Protein AF-A0A8B6ECF1-F1 (afdb_monomer_lite)

Secondary structure (DSSP, 8-state):
--S---HHHHHHHHHTT-GGG---------PEEEETTEEE---TTHHHHHHTS---TTHHHHHHHHHHHHHHH---------SGGG-

Radius of gyration: 16.1 Å; chains: 1; bounding box: 32×32×44 Å

InterPro domains:
  IPR001619 Sec1-like protein [PF00995] (13-86)
  IPR027482 Sec1-like, domain 2 [G3DSA:3.40.50.1910] (31-87)
  IPR036045 Sec1-like superfamily [SSF56815] (3-85)
  IPR043154 Sec1-like, domain 1 [G3DSA:3.40.50.2060] (1-29)

Foldseek 3Di:
DPQDDDVVVCVVCVVVVNNVVDDDDHHNQAFDDPDPPDTDSPPPCCCCCVPPVVNPVCLVSPVVNVVVCCVVPNDDPDQDDDDDSRD

pLDDT: mean 91.85, std 4.46, range [75.19, 97.38]

Structure (mmCIF, N/CA/C/O backbone):
data_AF-A0A8B6ECF1-F1
#
_entry.id   AF-A0A8B6ECF1-F1
#
loop_
_atom_site.group_PDB
_atom_site.id
_atom_site.type_symbol
_atom_site.label_atom_id
_atom_site.label_alt_id
_atom_site.label_comp_id
_atom_site.label_asym_id
_atom_site.label_entity_id
_atom_site.label_seq_id
_atom_site.pdbx_PDB_ins_code
_atom_site.Cartn_x
_atom_site.Cartn_y
_atom_site.Cartn_z
_atom_site.occupancy
_atom_site.B_iso_or_equiv
_atom_site.auth_seq_id
_atom_site.auth_comp_id
_atom_site.auth_asym_id
_atom_site.auth_atom_id
_atom_site.pdbx_PDB_model_num
ATOM 1 N N . MET A 1 1 ? -8.475 -4.957 9.945 1.00 81.88 1 MET A N 1
ATOM 2 C CA . MET A 1 1 ? -7.970 -3.685 9.397 1.00 81.88 1 MET A CA 1
ATOM 3 C C . MET A 1 1 ? -7.327 -3.946 8.050 1.00 81.88 1 MET A C 1
ATOM 5 O O . MET A 1 1 ? -6.705 -4.992 7.881 1.00 81.88 1 MET A O 1
ATOM 9 N N . VAL A 1 2 ? -7.518 -3.022 7.110 1.00 83.88 2 VAL A N 1
ATOM 10 C CA . VAL A 1 2 ? -7.016 -3.101 5.733 1.00 83.88 2 VAL A CA 1
ATOM 11 C C . VAL A 1 2 ? -6.169 -1.852 5.471 1.00 83.88 2 VAL A C 1
ATOM 13 O O . VAL A 1 2 ? -6.638 -0.761 5.791 1.00 83.88 2 VAL A O 1
ATOM 16 N N . PRO A 1 3 ? -4.949 -1.964 4.920 1.00 81.50 3 PRO A N 1
ATOM 17 C CA . PRO A 1 3 ? -4.217 -3.198 4.616 1.00 81.50 3 PRO A CA 1
ATOM 18 C C . PRO A 1 3 ? -3.443 -3.760 5.828 1.00 81.50 3 PRO A C 1
ATOM 20 O O . PRO A 1 3 ? -2.968 -4.891 5.803 1.00 81.50 3 PRO A O 1
ATOM 23 N N . ARG A 1 4 ? -3.284 -2.968 6.896 1.00 86.50 4 ARG A N 1
ATOM 24 C CA . ARG A 1 4 ? -2.496 -3.309 8.091 1.00 86.50 4 ARG A CA 1
ATOM 25 C C .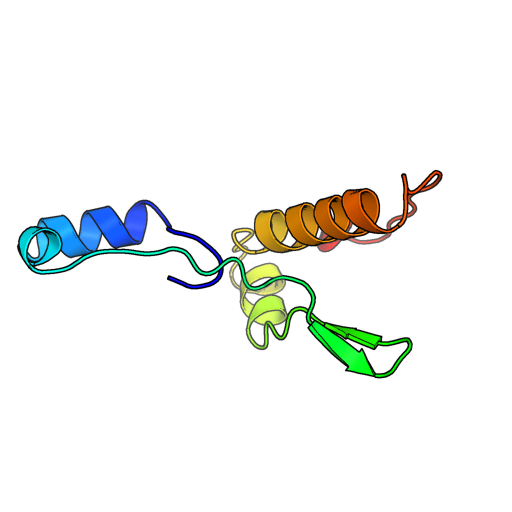 ARG A 1 4 ? -3.116 -2.724 9.352 1.00 86.50 4 ARG A C 1
ATOM 27 O O . ARG A 1 4 ? -3.940 -1.812 9.266 1.00 86.50 4 ARG A O 1
ATOM 34 N N . LYS A 1 5 ? -2.707 -3.215 10.518 1.00 88.19 5 LYS A N 1
ATOM 35 C CA . LYS A 1 5 ? -2.997 -2.566 11.794 1.00 88.19 5 LYS A CA 1
ATOM 36 C C . LYS A 1 5 ? -2.160 -1.305 11.913 1.00 88.19 5 LYS A C 1
ATOM 38 O O . LYS A 1 5 ? -0.990 -1.262 11.529 1.00 88.19 5 LYS A O 1
ATOM 43 N N . LEU A 1 6 ? -2.788 -0.277 12.457 1.00 89.25 6 LEU A N 1
ATOM 44 C CA . LEU A 1 6 ? -2.119 0.943 12.864 1.00 89.25 6 LEU A CA 1
ATOM 45 C C . LEU A 1 6 ? -2.228 1.033 14.378 1.00 89.25 6 LEU A C 1
ATOM 47 O O . LEU A 1 6 ? -3.322 0.890 14.922 1.00 89.25 6 LEU A O 1
ATOM 51 N N . HIS A 1 7 ? -1.105 1.308 15.036 1.00 91.19 7 HIS A N 1
ATOM 52 C CA . HIS A 1 7 ? -1.047 1.392 16.494 1.00 91.19 7 HIS A CA 1
ATOM 53 C C . HIS A 1 7 ? -2.038 2.423 17.055 1.00 91.19 7 HIS A C 1
ATOM 55 O O . HIS A 1 7 ? -2.697 2.172 18.055 1.00 91.19 7 HIS A O 1
ATOM 61 N N . VAL A 1 8 ? -2.234 3.542 16.346 1.00 92.62 8 VAL A N 1
ATOM 62 C CA . VAL A 1 8 ? -3.225 4.563 16.720 1.00 92.62 8 VAL A CA 1
ATOM 63 C C . VAL A 1 8 ? -4.645 3.999 16.829 1.00 92.62 8 VAL A C 1
ATOM 65 O O . VAL A 1 8 ? -5.399 4.403 17.706 1.00 92.62 8 VAL A O 1
ATOM 68 N N . CYS A 1 9 ? -5.018 3.035 15.985 1.00 92.56 9 CYS A N 1
ATOM 69 C CA . CYS A 1 9 ? -6.342 2.428 16.057 1.00 92.56 9 CYS A CA 1
ATOM 70 C C . CYS A 1 9 ? -6.473 1.511 17.274 1.00 92.56 9 CYS A C 1
ATOM 72 O O . CYS A 1 9 ? -7.524 1.511 17.904 1.00 92.56 9 CYS A O 1
ATOM 74 N N . GLU A 1 10 ? -5.418 0.778 17.635 1.00 93.69 10 GLU A N 1
ATOM 75 C CA . GLU A 1 10 ? -5.395 -0.024 18.866 1.00 93.69 10 GLU A CA 1
ATOM 76 C C . GLU A 1 10 ? -5.507 0.873 20.104 1.00 93.69 10 GLU A C 1
ATOM 78 O O . GLU A 1 10 ? -6.345 0.608 20.960 1.00 93.69 10 GLU A O 1
ATOM 83 N N . MET A 1 11 ? -4.761 1.984 20.145 1.00 95.94 11 MET A N 1
ATOM 84 C CA . MET A 1 11 ? -4.839 2.965 21.235 1.00 95.94 11 MET A CA 1
ATOM 85 C C . MET A 1 11 ? -6.249 3.539 21.407 1.00 95.94 11 MET A C 1
ATOM 87 O O . MET A 1 11 ? -6.725 3.676 22.529 1.00 95.94 11 MET A O 1
ATOM 91 N N . ILE A 1 12 ? -6.932 3.868 20.305 1.00 96.69 12 ILE A N 1
ATOM 92 C CA . ILE A 1 12 ? -8.310 4.378 20.355 1.00 96.69 12 ILE A CA 1
ATOM 93 C C . ILE A 1 12 ? -9.258 3.299 20.892 1.00 96.69 12 ILE A C 1
ATOM 95 O O . ILE A 1 12 ? -10.076 3.576 21.760 1.00 96.69 12 ILE A O 1
ATOM 99 N N . LEU A 1 13 ? -9.142 2.059 20.414 1.00 95.81 13 LEU A N 1
ATOM 100 C CA . LEU A 1 13 ? -10.006 0.957 20.851 1.00 95.81 13 LEU A CA 1
ATOM 101 C C . LEU A 1 13 ? -9.798 0.603 22.330 1.00 95.81 13 LEU A C 1
ATOM 103 O O . LEU A 1 13 ? -10.748 0.214 23.012 1.00 95.81 13 LEU A O 1
ATOM 107 N N . GLU A 1 14 ? -8.567 0.736 22.822 1.00 96.44 14 GLU A N 1
ATOM 108 C CA . GLU A 1 14 ? -8.233 0.581 24.236 1.00 96.44 14 GLU A CA 1
ATOM 109 C C . GLU A 1 14 ? -8.796 1.732 25.077 1.00 96.44 14 GLU A C 1
ATOM 111 O O . GLU A 1 14 ? -9.443 1.474 26.090 1.00 96.44 14 GLU A O 1
ATOM 116 N N . HIS A 1 15 ? -8.634 2.980 24.625 1.00 97.38 15 HIS A N 1
ATOM 117 C CA . HIS A 1 15 ? -9.177 4.167 25.293 1.00 97.38 15 HIS A CA 1
ATOM 118 C C . HIS A 1 15 ? -10.705 4.117 25.433 1.00 97.38 15 HIS A C 1
ATOM 120 O O . HIS A 1 15 ? -11.241 4.428 26.494 1.00 97.38 15 HIS A O 1
ATOM 126 N N . GLU A 1 16 ? -11.407 3.660 24.394 1.00 97.06 16 GLU A N 1
ATOM 127 C CA . GLU A 1 16 ? -12.865 3.485 24.416 1.00 97.06 16 GLU A CA 1
ATOM 128 C C . GLU A 1 16 ? -13.316 2.225 25.187 1.00 97.06 16 GLU A C 1
ATOM 130 O O . GLU A 1 16 ? -14.509 1.938 25.276 1.00 97.06 16 GLU A O 1
ATOM 135 N N . GLY A 1 17 ? -12.383 1.438 25.738 1.00 96.69 17 GLY A N 1
ATOM 136 C CA . GLY A 1 17 ? -12.676 0.251 26.546 1.00 96.69 17 GLY A CA 1
ATOM 137 C C . GLY A 1 17 ? -13.242 -0.939 25.762 1.00 96.69 17 GLY A C 1
ATOM 138 O O . GLY A 1 17 ? -13.689 -1.917 26.363 1.00 96.69 17 GLY A O 1
ATOM 139 N N . VAL A 1 18 ? -13.226 -0.888 24.426 1.00 96.94 18 VAL A N 1
ATOM 140 C CA . VAL A 1 18 ? -13.828 -1.914 23.555 1.00 96.94 18 VAL A CA 1
ATOM 141 C C . VAL A 1 18 ? -12.834 -2.975 23.075 1.00 96.94 18 VAL A C 1
ATOM 143 O O . VAL A 1 18 ? -13.251 -4.015 22.565 1.00 96.94 18 VAL A O 1
ATOM 146 N N . MET A 1 19 ? -11.528 -2.754 23.261 1.00 94.38 19 MET A N 1
ATOM 147 C CA . MET A 1 19 ? -10.460 -3.635 22.765 1.00 94.38 19 MET A CA 1
ATOM 148 C C . MET A 1 19 ? -10.610 -5.100 23.210 1.00 94.38 19 MET A C 1
ATOM 150 O O . MET A 1 19 ? -10.356 -6.008 22.424 1.00 94.38 19 MET A O 1
ATOM 154 N N . GLY A 1 20 ? -11.079 -5.347 24.438 1.00 95.25 20 GLY A N 1
ATOM 155 C CA . GLY A 1 20 ? -11.277 -6.704 24.967 1.00 95.25 20 GLY A CA 1
ATOM 156 C C . GLY A 1 20 ? -12.460 -7.472 24.362 1.00 95.25 20 GLY A C 1
ATOM 157 O O . GLY A 1 20 ? -12.553 -8.683 24.542 1.00 95.25 20 GLY A O 1
ATOM 158 N N . TYR A 1 21 ? -13.358 -6.792 23.644 1.00 96.44 21 TYR A N 1
ATOM 159 C CA . TYR A 1 21 ? -14.570 -7.387 23.066 1.00 96.44 21 TYR A CA 1
ATOM 160 C C . TYR A 1 21 ? -14.428 -7.736 21.582 1.00 96.44 21 TYR A C 1
ATOM 162 O O . TYR A 1 21 ? -15.352 -8.290 20.986 1.00 96.44 21 TYR A O 1
ATOM 170 N N . ILE A 1 22 ? -13.294 -7.404 20.966 1.00 94.25 22 ILE A N 1
ATOM 171 C CA . ILE A 1 22 ? -13.068 -7.580 19.533 1.00 94.25 22 ILE A CA 1
ATOM 172 C C . ILE A 1 22 ? -11.787 -8.365 19.275 1.00 94.25 22 ILE A C 1
ATOM 174 O O . ILE A 1 22 ? -10.848 -8.361 20.063 1.00 94.25 22 ILE A O 1
ATOM 178 N N . THR A 1 23 ? -11.726 -9.019 18.118 1.00 92.69 23 THR A N 1
ATOM 179 C CA . THR A 1 23 ? -10.483 -9.597 17.602 1.00 92.69 23 THR A CA 1
ATOM 180 C C . THR A 1 23 ? -10.072 -8.832 16.355 1.00 92.69 23 THR A C 1
ATOM 182 O O . THR A 1 23 ? -10.828 -8.752 15.387 1.00 92.69 23 THR A O 1
ATOM 185 N N . ILE A 1 24 ? -8.865 -8.265 16.359 1.00 90.88 24 ILE A N 1
ATOM 186 C CA . ILE A 1 24 ? -8.361 -7.513 15.210 1.00 90.88 24 ILE A CA 1
ATOM 187 C C . ILE A 1 24 ? -7.516 -8.429 14.328 1.00 90.88 24 ILE A C 1
ATOM 189 O O . ILE A 1 24 ? -6.455 -8.917 14.732 1.00 90.88 24 ILE A O 1
ATOM 193 N N . HIS A 1 25 ? -7.942 -8.586 13.081 1.00 90.38 25 HIS A N 1
ATOM 194 C CA . HIS A 1 25 ? -7.164 -9.234 12.029 1.00 90.38 25 HIS A CA 1
ATOM 195 C C . HIS A 1 25 ? -6.636 -8.216 11.024 1.00 90.38 25 HIS A C 1
ATOM 197 O O . HIS A 1 25 ? -7.233 -7.157 10.820 1.00 90.38 25 HIS A O 1
ATOM 203 N N . GLU A 1 26 ? -5.505 -8.534 10.407 1.00 88.44 26 GLU A N 1
ATOM 204 C CA . GLU A 1 26 ? -4.992 -7.812 9.247 1.00 88.44 26 GLU A CA 1
ATOM 205 C C . GLU A 1 26 ? -5.404 -8.542 7.983 1.00 88.44 26 GLU A C 1
ATOM 207 O O . GLU A 1 26 ? -5.235 -9.755 7.884 1.00 88.44 26 GLU A O 1
ATOM 212 N N . LEU A 1 27 ? -5.907 -7.790 7.012 1.00 84.62 27 LEU A N 1
ATOM 213 C CA . LEU A 1 27 ? -6.026 -8.265 5.647 1.00 84.62 27 LEU A CA 1
ATOM 214 C C . LEU A 1 27 ? -5.038 -7.461 4.818 1.00 84.62 27 LEU A C 1
ATOM 216 O O . LEU A 1 27 ? -5.276 -6.283 4.554 1.00 84.62 27 LEU A O 1
ATOM 220 N N . GLN A 1 28 ? -3.941 -8.109 4.432 1.00 79.06 28 GLN A N 1
ATOM 221 C CA . GLN A 1 28 ? -2.922 -7.524 3.567 1.00 79.06 28 GLN A CA 1
ATOM 222 C C . GLN A 1 28 ? -3.473 -7.434 2.146 1.00 79.06 28 GLN A C 1
ATOM 224 O O . GLN A 1 28 ? -3.229 -8.297 1.310 1.00 79.06 28 GLN A O 1
ATOM 229 N N . MET A 1 29 ? -4.287 -6.406 1.913 1.00 77.75 29 MET A N 1
ATOM 230 C CA . MET A 1 29 ? -4.761 -6.062 0.584 1.00 77.75 29 MET A CA 1
ATOM 231 C C . MET A 1 29 ? -3.595 -5.434 -0.168 1.00 77.75 29 MET A C 1
ATOM 233 O O . MET A 1 29 ? -3.135 -4.340 0.163 1.00 77.75 29 MET A O 1
ATOM 237 N N . ASP A 1 30 ? 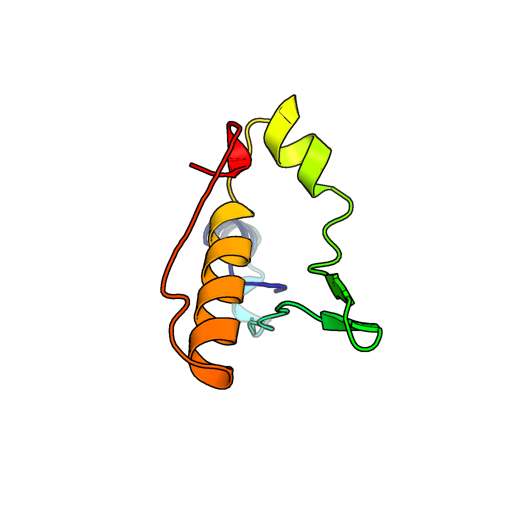-3.079 -6.218 -1.101 1.00 84.25 30 ASP A N 1
ATOM 238 C CA . ASP A 1 30 ? -1.955 -5.873 -1.948 1.00 84.25 30 ASP A CA 1
ATOM 239 C C . ASP A 1 30 ? -2.440 -5.404 -3.333 1.00 84.25 30 ASP A C 1
ATOM 241 O O . ASP A 1 30 ? -3.633 -5.170 -3.524 1.00 84.25 30 ASP A O 1
ATOM 245 N N . LEU A 1 31 ? -1.529 -5.268 -4.298 1.00 91.38 31 LEU A N 1
ATOM 246 C CA . LEU A 1 31 ? -1.841 -5.031 -5.701 1.00 91.38 31 LEU A CA 1
ATOM 247 C C . LEU A 1 31 ? -2.848 -6.070 -6.203 1.00 91.38 31 LEU A C 1
ATOM 249 O O . LE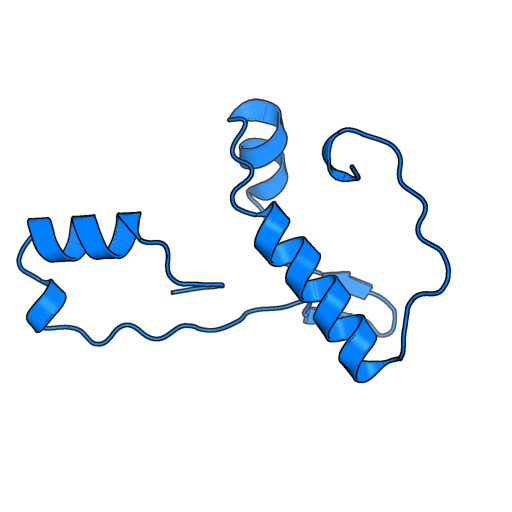U A 1 31 ? -2.573 -7.272 -6.222 1.00 91.38 31 LEU A O 1
ATOM 253 N N . ILE A 1 32 ? -4.009 -5.587 -6.632 1.00 91.94 32 ILE A N 1
ATOM 254 C CA . ILE A 1 32 ? -5.054 -6.393 -7.249 1.00 91.94 32 ILE A CA 1
ATOM 255 C C . ILE A 1 32 ? -4.966 -6.290 -8.777 1.00 91.94 32 ILE A C 1
ATOM 257 O O . ILE A 1 32 ? -4.716 -5.200 -9.302 1.00 91.94 32 ILE A O 1
ATOM 261 N N . PRO A 1 33 ? -5.177 -7.393 -9.512 1.00 93.19 33 PRO A N 1
ATOM 262 C CA . PRO A 1 33 ? -5.252 -7.354 -10.964 1.00 93.19 33 PRO A CA 1
ATOM 263 C C . PRO A 1 33 ? -6.603 -6.792 -11.413 1.00 93.19 33 PRO A C 1
ATOM 265 O O . PRO A 1 33 ? -7.649 -7.366 -11.114 1.00 93.19 33 PRO A O 1
ATOM 268 N N . LEU A 1 34 ? -6.574 -5.673 -12.137 1.00 95.69 34 LEU A N 1
ATOM 269 C CA . LEU A 1 34 ? -7.750 -5.105 -12.808 1.00 95.69 34 LEU A CA 1
ATOM 270 C C . LEU A 1 34 ? -7.899 -5.650 -14.232 1.00 95.69 34 LEU A C 1
ATOM 272 O O . LEU A 1 34 ? -9.013 -5.851 -14.707 1.00 95.69 34 LEU A O 1
ATOM 276 N N . ASP A 1 35 ? -6.769 -5.909 -14.888 1.00 97.12 35 ASP A N 1
ATOM 277 C CA . ASP A 1 35 ? -6.667 -6.569 -16.189 1.00 97.12 35 ASP A CA 1
ATOM 278 C C . ASP A 1 35 ? -5.360 -7.385 -16.230 1.00 97.12 35 ASP A C 1
ATOM 280 O O . ASP A 1 35 ? -4.616 -7.447 -15.247 1.00 97.12 35 ASP A O 1
ATOM 284 N N . ARG A 1 36 ? -5.061 -8.024 -17.362 1.00 93.38 36 ARG A N 1
ATOM 285 C CA . ARG A 1 36 ? -3.880 -8.877 -17.564 1.00 93.38 36 ARG A CA 1
ATOM 286 C C . ARG A 1 36 ? -2.554 -8.149 -17.348 1.00 93.38 36 ARG A C 1
ATOM 288 O O . ARG A 1 36 ? -1.573 -8.788 -16.981 1.00 93.38 36 ARG A O 1
ATOM 295 N N . ASP A 1 37 ? -2.525 -6.849 -17.592 1.00 94.12 37 ASP A N 1
ATOM 296 C CA . ASP A 1 37 ? -1.352 -5.978 -17.524 1.00 94.12 37 ASP A CA 1
ATOM 297 C C . ASP A 1 37 ? -1.562 -4.766 -16.599 1.00 94.12 37 ASP A C 1
ATOM 299 O O . ASP A 1 37 ? -0.718 -3.871 -16.548 1.00 94.12 37 ASP A O 1
ATOM 303 N N . ILE A 1 38 ? -2.655 -4.751 -15.825 1.00 95.56 38 ILE A N 1
ATOM 304 C CA . ILE A 1 38 ? -3.001 -3.650 -14.922 1.00 95.56 38 ILE A CA 1
ATOM 305 C C . ILE A 1 38 ? -3.114 -4.174 -13.494 1.00 95.56 38 ILE A C 1
ATOM 307 O O . ILE A 1 38 ? -4.011 -4.952 -13.167 1.00 95.56 38 ILE A O 1
ATOM 311 N N . LEU A 1 39 ? -2.232 -3.678 -12.627 1.00 93.50 39 LEU A N 1
ATOM 312 C CA . LEU A 1 39 ? -2.276 -3.888 -11.183 1.00 93.50 39 LEU A CA 1
ATOM 313 C C . LEU A 1 39 ? -2.594 -2.561 -10.484 1.00 93.50 39 LEU A C 1
ATOM 315 O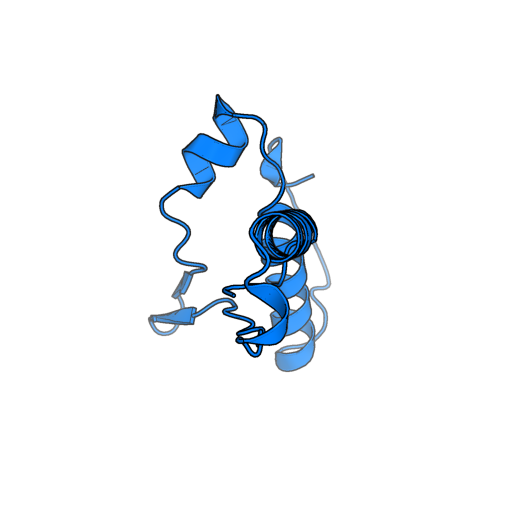 O . LEU A 1 39 ? -2.009 -1.531 -10.821 1.00 93.50 39 LEU A O 1
ATOM 319 N N . SER A 1 40 ? -3.483 -2.583 -9.496 1.00 93.69 40 SER A N 1
ATOM 320 C CA . SER A 1 40 ? -3.873 -1.397 -8.728 1.00 93.69 40 SER A CA 1
ATOM 321 C C . SER A 1 40 ? -3.889 -1.676 -7.232 1.00 93.69 40 SER A C 1
ATOM 323 O O . SER A 1 40 ? -4.145 -2.795 -6.806 1.00 93.69 40 SER A O 1
ATOM 325 N N . LEU A 1 41 ? -3.621 -0.651 -6.424 1.00 92.06 41 LEU A N 1
ATOM 326 C CA . LEU A 1 41 ? -3.833 -0.700 -4.973 1.00 92.06 41 LEU A CA 1
ATOM 327 C C . LEU A 1 41 ? -5.212 -0.183 -4.556 1.00 92.06 41 LEU A C 1
ATOM 329 O O . LEU A 1 41 ? -5.549 -0.278 -3.382 1.00 92.06 41 LEU A O 1
ATOM 333 N N . GLU A 1 42 ? -5.973 0.402 -5.489 1.00 92.50 42 GLU A N 1
ATOM 334 C CA . GLU A 1 42 ? -7.294 0.991 -5.238 1.00 92.50 42 GLU A CA 1
ATOM 335 C C . GLU A 1 42 ? -7.325 1.886 -3.985 1.00 92.50 42 GLU A C 1
ATOM 337 O O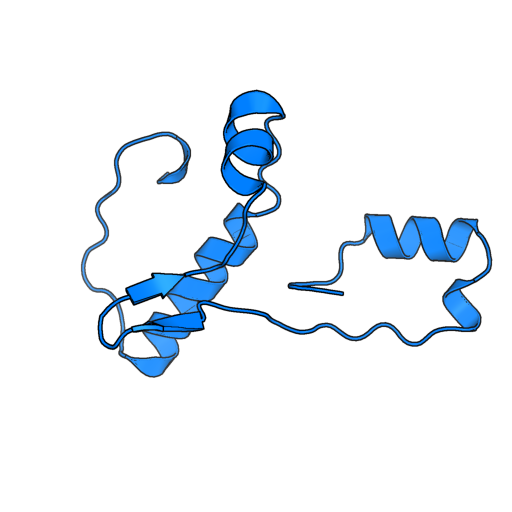 . GLU A 1 42 ? -8.113 1.700 -3.059 1.00 92.50 42 GLU A O 1
ATOM 342 N N . LEU A 1 43 ? -6.437 2.888 -3.956 1.00 90.31 43 LEU A N 1
ATOM 343 C CA . LEU A 1 43 ? -6.330 3.873 -2.875 1.00 90.31 43 LEU A CA 1
ATOM 344 C C . LEU A 1 43 ? -6.912 5.229 -3.316 1.00 90.31 43 LEU A C 1
ATOM 346 O O . LEU A 1 43 ? -6.147 6.153 -3.607 1.00 90.31 43 LEU A O 1
ATOM 350 N N . PRO A 1 44 ? -8.248 5.408 -3.351 1.00 90.38 44 PRO A N 1
ATOM 351 C CA . PRO A 1 44 ? -8.877 6.611 -3.908 1.00 90.38 44 PRO A CA 1
ATOM 352 C C . PRO A 1 44 ? -8.463 7.905 -3.195 1.00 90.38 44 PRO A C 1
ATOM 354 O O . PRO A 1 44 ? -8.452 8.970 -3.803 1.00 90.38 44 PRO A O 1
ATOM 357 N N . GLN A 1 45 ? -8.078 7.821 -1.918 1.00 89.62 45 GLN A N 1
ATOM 358 C CA . GLN A 1 45 ? -7.660 8.979 -1.123 1.00 89.62 45 GLN A CA 1
ATOM 359 C C . GLN A 1 45 ? -6.151 9.248 -1.154 1.00 89.62 45 GLN A C 1
ATOM 361 O O . GLN A 1 45 ? -5.711 10.255 -0.602 1.00 89.62 45 GLN A O 1
ATOM 366 N N . PHE A 1 46 ? -5.351 8.397 -1.811 1.00 91.56 46 PHE A N 1
ATOM 367 C CA . PHE A 1 46 ? -3.888 8.490 -1.774 1.00 91.56 46 PHE A CA 1
ATOM 368 C C . PHE A 1 46 ? -3.378 9.865 -2.200 1.00 91.56 46 PHE A C 1
ATOM 370 O O . PHE A 1 46 ? -2.533 10.442 -1.522 1.00 91.56 46 PHE A O 1
ATOM 377 N N . PHE A 1 47 ? -3.916 10.412 -3.295 1.00 92.50 47 PHE A N 1
ATOM 378 C CA . PHE A 1 47 ? -3.470 11.702 -3.814 1.00 92.50 47 PHE A CA 1
ATOM 379 C C . PHE A 1 47 ? -3.628 12.813 -2.773 1.00 92.50 47 PHE A C 1
ATOM 381 O O . PHE A 1 47 ? -2.690 13.561 -2.508 1.00 92.50 47 PHE A O 1
ATOM 388 N N . ARG A 1 48 ? -4.807 12.895 -2.152 1.00 94.56 48 ARG A N 1
ATOM 389 C CA . ARG A 1 48 ? -5.089 13.896 -1.129 1.00 94.56 48 ARG A CA 1
ATOM 390 C C . ARG A 1 48 ? -4.202 13.686 0.097 1.00 94.56 48 ARG A C 1
ATOM 392 O O . ARG A 1 48 ? -3.490 14.611 0.477 1.00 94.56 48 ARG A O 1
ATOM 399 N N . SER A 1 49 ? -4.187 12.475 0.651 1.00 92.81 49 SER A N 1
ATOM 400 C CA . SER A 1 49 ? -3.395 12.162 1.843 1.00 92.81 49 SER A CA 1
ATOM 401 C C . SER A 1 49 ? -1.914 12.485 1.633 1.00 92.81 49 SER A C 1
ATOM 403 O O . SER A 1 49 ? -1.317 13.192 2.436 1.00 92.81 49 SER A O 1
ATOM 405 N N . PHE A 1 50 ? -1.332 12.055 0.513 1.00 94.38 50 PHE A N 1
ATOM 406 C CA . PHE A 1 50 ? 0.097 12.212 0.267 1.00 94.38 50 PHE A CA 1
ATOM 407 C C . PHE A 1 50 ? 0.498 13.647 -0.102 1.00 94.38 50 PHE A C 1
ATOM 409 O O . PHE A 1 50 ? 1.496 14.154 0.408 1.00 94.38 50 PHE A O 1
ATOM 416 N N . TYR A 1 51 ? -0.241 14.304 -1.005 1.00 93.62 51 TYR A N 1
ATOM 417 C CA . TYR A 1 51 ? 0.175 15.598 -1.560 1.00 93.62 51 TYR A CA 1
ATOM 418 C C . TYR A 1 51 ? -0.398 16.810 -0.829 1.00 93.62 51 TYR A C 1
ATOM 420 O O . TYR A 1 51 ? 0.230 17.868 -0.868 1.00 93.62 51 TYR A O 1
ATOM 428 N N . LEU A 1 52 ? -1.575 16.689 -0.208 1.00 95.56 52 LEU A N 1
ATOM 429 C CA . LEU A 1 52 ? -2.236 17.803 0.480 1.00 95.56 52 LEU A CA 1
ATOM 430 C C . LEU A 1 52 ? -2.038 17.691 1.991 1.00 95.56 52 LEU A C 1
ATOM 432 O O . LEU A 1 52 ? -1.624 18.661 2.621 1.00 95.56 52 LEU A O 1
ATOM 436 N N . ASP A 1 53 ? -2.273 16.505 2.553 1.00 95.56 53 ASP A N 1
ATOM 437 C CA . ASP A 1 53 ? -2.242 16.304 4.007 1.00 95.56 53 ASP A CA 1
ATOM 438 C C . ASP A 1 53 ? -0.843 15.908 4.524 1.00 95.56 53 ASP A C 1
ATOM 440 O O . ASP A 1 53 ? -0.619 15.847 5.730 1.00 95.56 53 ASP A O 1
ATOM 444 N N . SER A 1 54 ? 0.121 15.680 3.619 1.00 92.31 54 SER A N 1
ATOM 445 C CA . SER A 1 54 ? 1.483 15.199 3.930 1.00 92.31 54 SER A CA 1
ATOM 446 C C . SER A 1 54 ? 1.507 13.899 4.750 1.00 92.31 54 SER A C 1
ATOM 448 O O . SER A 1 54 ? 2.442 13.630 5.503 1.00 92.31 54 SER A O 1
ATOM 450 N N . ASP A 1 55 ? 0.473 13.075 4.592 1.00 91.06 55 ASP A N 1
ATOM 451 C CA . ASP A 1 55 ? 0.370 11.759 5.198 1.00 91.06 55 ASP A CA 1
ATOM 452 C C . ASP A 1 55 ? 1.041 10.710 4.301 1.00 91.06 55 ASP A C 1
ATOM 454 O O . ASP A 1 55 ? 0.574 10.357 3.212 1.00 91.06 55 ASP A O 1
ATOM 458 N N . HIS A 1 56 ? 2.161 10.185 4.790 1.00 89.81 56 HIS A N 1
ATOM 459 C CA . HIS A 1 56 ? 2.971 9.182 4.105 1.00 89.81 56 HIS A CA 1
ATOM 460 C C . HIS A 1 56 ? 2.651 7.740 4.535 1.00 89.81 56 HIS A C 1
ATOM 462 O O . HIS A 1 56 ? 3.355 6.810 4.134 1.00 89.81 56 HIS A O 1
ATOM 468 N N . THR A 1 57 ? 1.578 7.514 5.305 1.00 88.50 57 THR A N 1
ATOM 469 C CA . THR A 1 57 ? 1.195 6.193 5.843 1.00 88.50 57 THR A CA 1
ATOM 470 C C . THR A 1 57 ? 1.064 5.116 4.760 1.00 88.50 57 THR A C 1
ATOM 472 O O . THR A 1 57 ? 1.379 3.946 5.008 1.00 88.50 57 THR A O 1
ATOM 475 N N . TRP A 1 58 ? 0.653 5.502 3.548 1.00 88.75 58 TRP A N 1
ATOM 476 C CA . TRP A 1 58 ? 0.451 4.602 2.407 1.00 88.75 58 TRP A CA 1
ATOM 477 C C . TRP A 1 58 ? 1.737 4.134 1.717 1.00 88.75 58 TRP A C 1
ATOM 479 O O . TRP A 1 58 ? 1.718 3.089 1.067 1.00 88.75 58 TRP A O 1
ATOM 489 N N . ILE A 1 59 ? 2.861 4.842 1.879 1.00 89.62 59 ILE A N 1
ATOM 490 C CA . ILE A 1 59 ? 4.128 4.498 1.207 1.00 89.62 59 ILE A CA 1
ATOM 491 C C . ILE A 1 59 ? 4.613 3.107 1.606 1.00 89.62 59 ILE A C 1
ATOM 493 O O . ILE A 1 59 ? 5.056 2.336 0.758 1.00 89.62 59 ILE A O 1
ATOM 497 N N . GLN A 1 60 ? 4.459 2.740 2.878 1.00 87.81 60 GLN A N 1
ATOM 498 C CA . GLN A 1 60 ? 4.833 1.405 3.335 1.00 87.81 60 GLN A CA 1
ATOM 499 C C . GLN A 1 60 ? 3.985 0.306 2.683 1.00 87.81 60 GLN A C 1
ATOM 501 O O . GLN A 1 60 ? 4.513 -0.763 2.382 1.00 87.81 60 GLN A O 1
ATOM 506 N N . THR A 1 61 ? 2.692 0.560 2.460 1.00 89.62 61 THR A N 1
ATOM 507 C CA . THR A 1 61 ? 1.817 -0.377 1.746 1.00 89.62 61 THR A CA 1
ATOM 508 C C . THR A 1 61 ? 2.329 -0.567 0.322 1.00 89.62 61 THR A C 1
ATOM 510 O O . THR A 1 61 ? 2.617 -1.695 -0.054 1.00 89.62 61 THR A O 1
ATOM 513 N N . ILE A 1 62 ? 2.560 0.531 -0.411 1.00 91.81 62 ILE A N 1
ATOM 514 C CA . ILE A 1 62 ? 3.067 0.510 -1.794 1.00 91.81 62 ILE A CA 1
ATOM 515 C C . ILE A 1 62 ? 4.407 -0.233 -1.892 1.00 91.81 62 ILE A C 1
ATOM 517 O O . ILE A 1 62 ? 4.593 -1.085 -2.758 1.00 91.81 62 ILE A O 1
ATOM 521 N N . ALA A 1 63 ? 5.348 0.052 -0.990 1.00 91.88 63 ALA A N 1
ATOM 522 C CA . ALA A 1 63 ? 6.652 -0.605 -0.987 1.00 91.88 63 ALA A CA 1
ATOM 523 C C . ALA A 1 63 ? 6.529 -2.116 -0.737 1.00 91.88 63 ALA A C 1
ATOM 525 O O . ALA A 1 63 ? 7.178 -2.914 -1.416 1.00 91.88 63 ALA A O 1
ATOM 526 N N . LYS A 1 64 ? 5.667 -2.522 0.205 1.00 91.50 64 LYS A N 1
ATOM 527 C CA . LYS A 1 64 ? 5.419 -3.938 0.497 1.00 91.50 64 LYS A CA 1
ATOM 528 C C . LYS A 1 64 ? 4.819 -4.665 -0.706 1.00 91.50 64 LYS A C 1
ATOM 530 O O . LYS A 1 64 ? 5.214 -5.794 -0.978 1.00 91.50 64 LYS A O 1
ATOM 535 N N . SER A 1 65 ? 3.971 -3.991 -1.472 1.00 92.69 65 SER A N 1
ATOM 536 C CA . SER A 1 65 ? 3.408 -4.516 -2.713 1.00 92.69 65 SER A CA 1
ATOM 537 C C . SER A 1 65 ? 4.446 -4.824 -3.778 1.00 92.69 65 SER A C 1
ATOM 539 O O . SER A 1 65 ? 4.431 -5.888 -4.394 1.00 92.69 65 SER A O 1
ATOM 541 N N . LEU A 1 66 ? 5.407 -3.920 -3.964 1.00 93.50 66 LEU A N 1
ATOM 542 C CA . LEU A 1 66 ? 6.510 -4.137 -4.900 1.00 93.50 66 LEU A CA 1
ATOM 543 C C . LEU A 1 66 ? 7.425 -5.282 -4.445 1.00 93.50 66 LEU A C 1
ATOM 545 O O . LEU A 1 66 ? 7.913 -6.054 -5.269 1.00 93.50 66 LEU A O 1
ATOM 549 N N . ILE A 1 67 ? 7.645 -5.425 -3.136 1.00 93.50 67 ILE A N 1
ATOM 550 C CA . ILE A 1 67 ? 8.389 -6.560 -2.571 1.00 93.50 67 ILE A CA 1
ATOM 551 C C . ILE A 1 67 ? 7.649 -7.875 -2.834 1.00 93.50 67 ILE A C 1
ATOM 553 O O . ILE A 1 67 ? 8.274 -8.853 -3.239 1.00 93.50 67 ILE A O 1
ATOM 557 N N . ASN A 1 68 ? 6.330 -7.899 -2.660 1.00 92.62 68 ASN A N 1
ATOM 558 C CA . ASN A 1 68 ? 5.525 -9.089 -2.917 1.00 92.62 68 ASN A CA 1
ATOM 559 C C . ASN A 1 68 ? 5.524 -9.470 -4.405 1.00 92.62 68 ASN A C 1
ATOM 561 O O . ASN A 1 68 ? 5.671 -10.649 -4.721 1.00 92.62 68 ASN A O 1
ATOM 565 N N . ILE A 1 69 ? 5.482 -8.493 -5.320 1.00 92.69 69 ILE A N 1
ATOM 566 C CA . ILE A 1 69 ? 5.720 -8.752 -6.750 1.00 92.69 69 ILE A CA 1
ATOM 567 C C . ILE A 1 69 ? 7.084 -9.406 -6.961 1.00 92.69 69 ILE A C 1
ATOM 569 O O . ILE A 1 69 ? 7.173 -10.404 -7.669 1.00 92.69 69 ILE A O 1
ATOM 573 N N . GLN A 1 70 ? 8.145 -8.882 -6.344 1.00 95.25 70 GLN A N 1
ATOM 574 C CA . GLN A 1 70 ? 9.481 -9.459 -6.501 1.00 95.25 70 GLN A CA 1
ATOM 575 C C . GLN A 1 70 ? 9.579 -10.886 -5.958 1.00 95.25 70 GLN A C 1
ATOM 577 O O . GLN A 1 70 ? 10.268 -11.721 -6.541 1.00 95.25 70 GLN A O 1
ATOM 582 N N . ALA A 1 71 ? 8.877 -11.185 -4.865 1.00 94.06 71 ALA A N 1
ATOM 583 C CA . ALA A 1 71 ? 8.823 -12.532 -4.308 1.00 94.06 71 ALA A CA 1
ATOM 584 C C . ALA A 1 71 ? 8.152 -13.534 -5.266 1.00 94.06 71 ALA A C 1
ATOM 586 O O . ALA A 1 71 ? 8.541 -14.700 -5.294 1.00 94.06 71 ALA A O 1
ATOM 587 N N . LEU A 1 72 ? 7.172 -13.086 -6.057 1.00 92.25 72 LEU A N 1
ATOM 588 C CA . LEU A 1 72 ? 6.426 -13.929 -6.996 1.00 92.25 72 LEU A CA 1
ATOM 589 C C . LEU A 1 72 ? 7.084 -14.020 -8.380 1.00 92.25 72 LEU A C 1
ATOM 591 O O . LEU A 1 72 ? 7.079 -15.083 -8.995 1.00 92.25 72 LEU A O 1
ATOM 595 N N . CYS A 1 73 ? 7.644 -12.914 -8.869 1.00 92.88 73 CYS A N 1
ATOM 596 C CA . CYS A 1 73 ? 8.106 -12.764 -10.252 1.00 92.88 73 CYS A CA 1
ATOM 597 C C . CYS A 1 73 ? 9.635 -12.707 -10.394 1.00 92.88 73 CYS A C 1
ATOM 599 O O . CYS A 1 73 ? 10.146 -12.702 -11.513 1.00 92.88 73 CYS A O 1
ATOM 601 N N . GLY A 1 74 ? 10.371 -12.667 -9.282 1.00 95.75 74 GLY A N 1
ATOM 602 C CA . GLY A 1 74 ? 11.815 -12.454 -9.259 1.00 95.75 74 GLY A CA 1
ATOM 603 C C . GLY A 1 74 ? 12.206 -10.994 -9.009 1.00 95.75 74 GLY A C 1
ATOM 604 O O . GLY A 1 74 ? 11.392 -10.075 -9.064 1.00 95.75 74 GLY A O 1
ATOM 605 N N . ILE A 1 75 ? 13.486 -10.787 -8.700 1.00 96.56 75 ILE A N 1
ATOM 606 C CA . ILE A 1 75 ? 14.039 -9.483 -8.309 1.00 96.56 75 ILE A CA 1
ATOM 607 C C . ILE A 1 75 ? 13.921 -8.481 -9.464 1.00 96.56 75 ILE A C 1
ATOM 609 O O . ILE A 1 75 ? 14.268 -8.801 -10.601 1.00 96.56 75 ILE A O 1
ATOM 613 N N . ILE A 1 76 ? 13.499 -7.249 -9.160 1.00 95.56 76 ILE A N 1
ATOM 614 C CA . ILE A 1 76 ? 13.515 -6.132 -10.109 1.00 95.56 76 ILE A CA 1
ATOM 615 C C . ILE A 1 76 ? 14.964 -5.627 -10.198 1.00 95.56 76 ILE A C 1
ATOM 617 O O . ILE A 1 76 ? 15.476 -5.074 -9.225 1.00 95.56 76 ILE A O 1
ATOM 621 N N . PRO A 1 77 ? 15.653 -5.797 -11.340 1.00 96.50 77 PRO A N 1
ATOM 622 C CA . PRO A 1 77 ? 17.084 -5.514 -11.429 1.00 96.50 77 PRO A CA 1
ATOM 623 C C . PRO A 1 77 ? 17.401 -4.015 -11.456 1.00 96.50 77 PRO A C 1
ATOM 625 O O . PRO A 1 77 ? 18.489 -3.614 -11.058 1.00 96.50 77 PRO A O 1
ATOM 628 N N . ASN A 1 78 ? 16.468 -3.187 -11.934 1.00 96.12 78 ASN A N 1
ATOM 629 C CA . ASN A 1 78 ? 16.665 -1.752 -12.103 1.00 96.12 78 ASN A CA 1
ATOM 630 C C . ASN A 1 78 ? 15.425 -0.990 -11.630 1.00 96.12 78 ASN A C 1
ATOM 632 O O . ASN A 1 78 ? 14.308 -1.327 -12.021 1.00 96.12 78 ASN A O 1
ATOM 636 N N . VAL A 1 79 ? 15.629 0.064 -10.839 1.00 94.88 79 VAL A N 1
ATOM 637 C CA . VAL A 1 79 ? 14.564 0.940 -10.336 1.00 94.88 79 VAL A CA 1
ATOM 638 C C . VAL A 1 79 ? 14.891 2.378 -10.721 1.00 94.88 79 VAL A C 1
ATOM 640 O O . VAL A 1 79 ? 15.963 2.888 -10.398 1.00 94.88 79 VAL A O 1
ATOM 643 N N . TYR A 1 80 ? 13.957 3.036 -11.403 1.00 95.62 80 TYR A N 1
ATOM 644 C CA . TYR A 1 80 ? 14.055 4.439 -11.800 1.00 95.62 80 TYR A CA 1
ATOM 645 C C . TYR A 1 80 ? 12.846 5.190 -11.241 1.00 95.62 80 TYR A C 1
ATOM 647 O O . TYR A 1 80 ? 11.728 4.683 -11.302 1.00 95.62 80 TYR A O 1
ATOM 655 N N . GLY A 1 81 ? 13.053 6.392 -10.702 1.00 95.00 81 GLY A N 1
ATOM 656 C CA . GLY A 1 81 ? 11.988 7.169 -10.070 1.00 95.00 81 GLY A CA 1
ATOM 657 C C . GLY A 1 81 ? 12.154 8.668 -10.288 1.00 95.00 81 GLY A C 1
ATOM 658 O O . GLY A 1 81 ? 13.267 9.194 -10.237 1.00 95.00 81 GLY A O 1
ATOM 659 N N . ILE A 1 82 ? 11.036 9.358 -10.524 1.00 95.75 82 ILE A N 1
ATOM 660 C CA . ILE A 1 82 ? 10.957 10.818 -10.619 1.00 95.75 82 ILE A CA 1
ATOM 661 C C . ILE A 1 82 ? 9.771 11.300 -9.781 1.00 95.75 82 ILE A C 1
ATOM 663 O O . ILE A 1 82 ? 8.645 10.841 -9.954 1.00 95.75 82 ILE A O 1
ATOM 667 N N . GLY A 1 83 ? 10.022 12.285 -8.917 1.00 92.56 83 GLY A N 1
ATOM 668 C CA . GLY A 1 83 ? 9.004 12.913 -8.078 1.00 92.56 83 GLY A CA 1
ATOM 669 C C . GLY A 1 83 ? 9.180 12.626 -6.588 1.00 92.56 83 GLY A C 1
ATOM 670 O O . GLY A 1 83 ? 10.078 11.905 -6.164 1.00 92.56 83 GLY A O 1
ATOM 671 N N . LYS A 1 84 ? 8.328 13.253 -5.771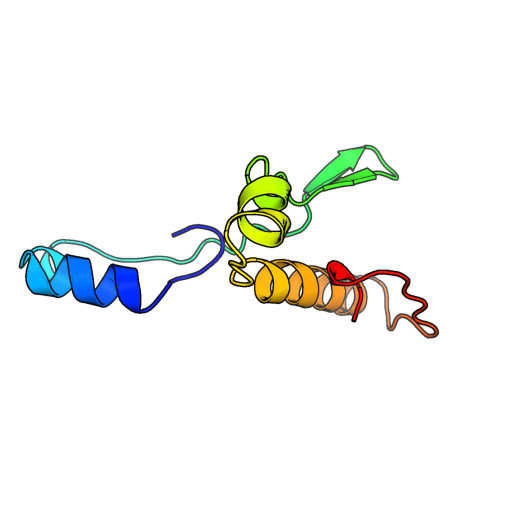 1.00 87.38 84 LYS A N 1
ATOM 672 C CA . LYS A 1 84 ? 8.396 13.131 -4.305 1.00 87.38 84 LYS A CA 1
ATOM 673 C C . LYS A 1 84 ? 7.931 11.763 -3.800 1.00 87.38 84 LYS A C 1
ATOM 675 O O . LYS A 1 84 ? 8.489 11.272 -2.837 1.00 87.38 84 LYS A O 1
ATOM 680 N N . GLY A 1 85 ? 6.932 11.162 -4.449 1.00 86.25 85 GLY A N 1
ATOM 681 C CA . GLY A 1 85 ? 6.393 9.850 -4.068 1.00 86.25 85 GLY A CA 1
ATOM 682 C C . GLY A 1 85 ? 7.186 8.653 -4.594 1.00 86.25 85 GLY A C 1
ATOM 683 O O . GLY A 1 85 ? 6.809 7.523 -4.315 1.00 86.25 85 GLY A O 1
ATOM 684 N N . SER A 1 86 ? 8.248 8.885 -5.372 1.00 87.81 86 SER A N 1
ATOM 685 C CA . SER A 1 86 ? 9.083 7.828 -5.957 1.00 87.81 86 SER A CA 1
ATOM 686 C C . SER A 1 86 ? 10.449 7.678 -5.282 1.00 87.81 86 SER A C 1
ATOM 688 O O . SER A 1 86 ? 11.259 6.886 -5.759 1.00 87.81 86 SER A O 1
ATOM 690 N N . LYS A 1 87 ? 10.759 8.524 -4.295 1.00 75.19 87 LYS A N 1
ATOM 691 C CA . LYS A 1 87 ? 12.032 8.529 -3.569 1.00 75.19 87 LYS A CA 1
ATOM 692 C C . LYS A 1 87 ? 11.875 7.894 -2.200 1.00 75.19 87 LYS A C 1
ATOM 694 O O . LYS A 1 87 ? 10.798 8.089 -1.599 1.00 75.19 87 LYS A O 1
#

Sequence (87 aa):
MVPRKLHVCEMILEHEGVMGYITIHELQMDLIPLDRDILSLELPQFFRSFYLDSDHTWIQTIAKSLINIQALCGIIPNVYGIGKGSK

Organism: Mytilus galloprovincialis (NCBI:txid29158)